Protein AF-A0A9K3GQM3-F1 (afdb_monomer)

Sequence (98 aa):
MAVIQATINTLLTQYQLSSGNMPSSLGRSQTKDTIVQWCHGAPGYIPLMCACVRVYPDQAERYISHAIKMAETVWERGLLRKGVGLCHGIAGNGYAFL

Solvent-accessible surface area (backbone atoms only — not comparable to full-atom values): 5222 Å² total; per-residue (Å²): 112,69,67,61,54,51,52,52,50,47,47,59,74,74,42,46,40,95,73,30,34,34,38,76,42,80,72,95,35,44,83,49,90,79,55,61,15,30,79,32,16,21,35,45,46,31,62,52,27,60,50,41,32,74,76,39,62,94,49,24,68,60,32,50,55,52,30,50,38,15,43,53,38,43,71,78,57,18,80,43,92,83,35,64,46,54,59,60,11,30,54,24,32,53,59,48,80,112

Radius of gyration: 13.01 Å; Cα contacts (8 Å, |Δi|>4): 149; chains: 1; bounding box: 33×20×37 Å

InterPro domains:
  IPR007822 Lanthionine synthetase C-like [PF05147] (3-98)
  IPR007822 Lanthionine synthetase C-like [PR01950] (35-55)
  IPR007822 Lanthionine synthetase C-like [PR01950] (84-97)
  IPR012341 Six-hairpin glycosidase-like superfamily [G3DSA:1.50.10.10] (1-98)

Organism: NCBI:txid797122

Mean predicted aligned error: 2.32 Å

Structure (mmCIF, N/CA/C/O backbone):
data_AF-A0A9K3GQM3-F1
#
_entry.id   AF-A0A9K3GQM3-F1
#
loop_
_atom_site.group_PDB
_atom_site.id
_atom_site.type_symbol
_atom_site.label_atom_id
_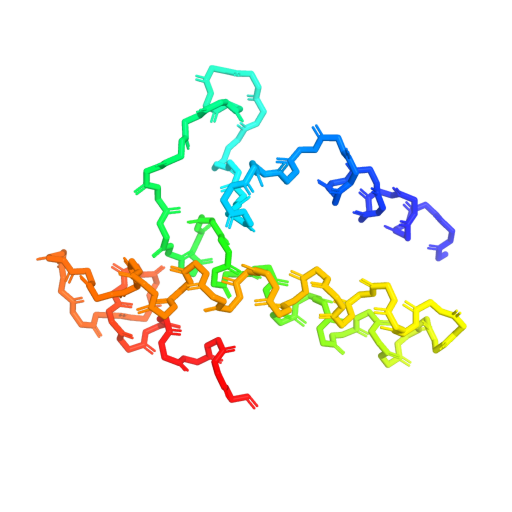atom_site.label_alt_id
_atom_site.label_comp_id
_atom_site.label_asym_id
_atom_site.label_entity_id
_ato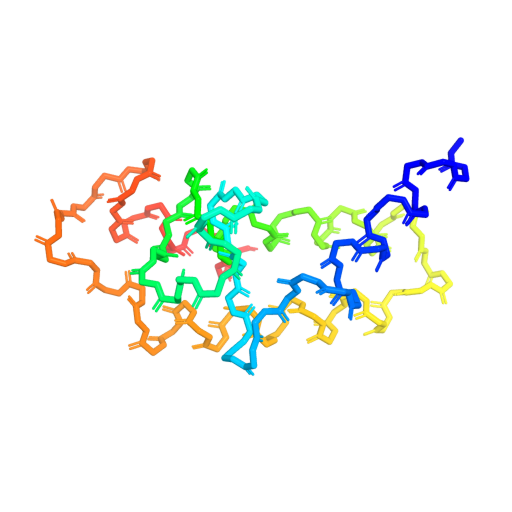m_site.label_seq_id
_atom_site.pdbx_PDB_ins_code
_atom_site.Cartn_x
_atom_site.Cartn_y
_atom_site.Cartn_z
_atom_site.occupancy
_atom_site.B_iso_or_equiv
_atom_site.auth_seq_id
_atom_site.auth_comp_id
_atom_site.auth_asym_id
_atom_site.auth_atom_id
_atom_site.pdbx_PDB_model_num
ATOM 1 N N . MET A 1 1 ? -8.650 -9.209 18.532 1.00 65.62 1 MET A N 1
ATOM 2 C CA . MET A 1 1 ? -8.624 -8.157 17.488 1.00 65.62 1 MET A CA 1
ATOM 3 C C . MET A 1 1 ? -7.638 -7.022 17.772 1.00 65.62 1 MET A C 1
ATOM 5 O O . MET A 1 1 ? -7.033 -6.559 16.815 1.00 65.62 1 MET A O 1
ATOM 9 N N . ALA A 1 2 ? -7.408 -6.614 19.030 1.00 86.19 2 ALA A N 1
ATOM 10 C CA . ALA A 1 2 ? -6.502 -5.501 19.361 1.00 86.19 2 ALA A CA 1
ATOM 11 C C . ALA A 1 2 ? -5.066 -5.650 18.812 1.00 86.19 2 ALA A C 1
ATOM 13 O O . ALA A 1 2 ? -4.523 -4.697 18.265 1.00 86.19 2 ALA A O 1
ATOM 14 N N . VAL A 1 3 ? -4.475 -6.851 18.883 1.00 96.94 3 VAL A N 1
ATOM 15 C CA . VAL A 1 3 ? -3.113 -7.097 18.363 1.00 96.94 3 VAL A CA 1
ATOM 16 C C . VAL A 1 3 ? -3.032 -6.870 16.851 1.00 96.94 3 VAL A C 1
ATOM 18 O O . VAL A 1 3 ? -2.102 -6.226 16.388 1.00 96.94 3 VAL A O 1
ATOM 21 N N . ILE A 1 4 ? -4.035 -7.326 16.090 1.00 97.38 4 ILE A N 1
ATOM 22 C CA . ILE A 1 4 ? -4.081 -7.159 14.627 1.00 97.38 4 ILE A CA 1
ATOM 23 C C . ILE A 1 4 ? -4.104 -5.670 14.267 1.00 97.38 4 ILE A C 1
ATOM 25 O O . ILE A 1 4 ? -3.289 -5.211 13.470 1.00 97.38 4 ILE A O 1
ATOM 29 N N . GLN A 1 5 ? -4.996 -4.905 14.900 1.00 97.19 5 GLN A N 1
ATOM 30 C CA . GLN A 1 5 ? -5.112 -3.469 14.657 1.00 97.19 5 GLN A CA 1
ATOM 31 C C . GLN A 1 5 ? -3.838 -2.720 15.060 1.00 97.19 5 GLN A C 1
ATOM 33 O O . GLN A 1 5 ? -3.380 -1.845 14.328 1.00 97.19 5 GLN A O 1
ATOM 38 N N . ALA A 1 6 ? -3.233 -3.085 16.194 1.00 97.94 6 ALA A N 1
ATOM 39 C CA . ALA A 1 6 ? -1.973 -2.508 16.643 1.00 97.94 6 ALA A CA 1
ATOM 40 C C . ALA A 1 6 ? -0.846 -2.764 15.631 1.00 97.94 6 ALA A C 1
ATOM 42 O O . ALA A 1 6 ? -0.146 -1.826 15.262 1.00 97.94 6 ALA A O 1
ATOM 43 N N . THR A 1 7 ? -0.720 -3.991 15.111 1.00 98.12 7 THR A N 1
ATOM 44 C CA . THR A 1 7 ? 0.261 -4.322 14.067 1.00 98.12 7 THR A CA 1
ATOM 45 C C . THR A 1 7 ? 0.045 -3.495 12.802 1.00 98.12 7 THR A C 1
ATOM 47 O O . THR A 1 7 ? 1.001 -2.926 12.281 1.00 98.12 7 THR A O 1
ATOM 50 N N . ILE A 1 8 ? -1.197 -3.378 12.322 1.00 98.25 8 ILE A N 1
ATOM 51 C CA . ILE A 1 8 ? -1.520 -2.562 11.142 1.00 98.25 8 ILE A CA 1
ATOM 52 C C . ILE A 1 8 ? -1.156 -1.098 11.397 1.00 98.25 8 ILE A C 1
ATOM 54 O O . ILE A 1 8 ? -0.495 -0.470 10.575 1.00 98.25 8 ILE A O 1
ATOM 58 N N . ASN A 1 9 ? -1.512 -0.566 12.563 1.00 98.12 9 ASN A N 1
ATOM 59 C CA . ASN A 1 9 ? -1.202 0.811 12.924 1.00 98.12 9 ASN A CA 1
ATOM 60 C C . ASN A 1 9 ? 0.311 1.059 12.983 1.00 98.12 9 ASN A C 1
ATOM 62 O O . ASN A 1 9 ? 0.757 2.092 12.494 1.00 98.12 9 ASN A O 1
ATOM 66 N N . THR A 1 10 ? 1.100 0.116 13.504 1.00 97.88 10 THR A N 1
ATOM 67 C CA . THR A 1 10 ? 2.568 0.177 13.462 1.00 97.88 10 THR A CA 1
ATOM 68 C C . THR A 1 10 ? 3.095 0.180 12.026 1.00 97.88 10 THR A C 1
ATOM 70 O O . THR A 1 10 ? 3.973 0.982 11.713 1.00 97.88 10 THR A O 1
ATOM 73 N N . LEU A 1 11 ? 2.544 -0.660 11.138 1.00 97.62 11 LEU A N 1
ATOM 74 C CA . LEU A 1 11 ? 2.903 -0.654 9.714 1.00 97.62 11 LEU A CA 1
ATOM 75 C C . LEU A 1 11 ? 2.699 0.726 9.085 1.00 97.62 11 LEU A C 1
ATOM 77 O O . LEU A 1 11 ? 3.593 1.232 8.410 1.00 97.62 11 LEU A O 1
ATOM 81 N N . LEU A 1 12 ? 1.558 1.353 9.357 1.00 97.94 12 LEU A N 1
ATOM 82 C CA . LEU A 1 12 ? 1.199 2.640 8.771 1.00 97.94 12 LEU A CA 1
ATOM 83 C C . LEU A 1 12 ? 1.996 3.817 9.345 1.00 97.94 12 LEU A C 1
ATOM 85 O O . LEU A 1 12 ? 2.360 4.718 8.597 1.00 97.94 12 LEU A O 1
ATOM 89 N N . THR A 1 13 ? 2.283 3.833 10.650 1.00 96.88 13 THR A N 1
ATOM 90 C CA . THR A 1 13 ? 2.940 4.990 11.286 1.00 96.88 13 THR A CA 1
ATOM 91 C C . THR A 1 13 ? 4.458 4.927 11.274 1.00 96.88 13 THR A C 1
ATOM 93 O O . THR A 1 13 ? 5.094 5.976 11.259 1.00 96.88 13 THR A O 1
ATOM 96 N N . GLN A 1 14 ? 5.049 3.730 11.303 1.00 96.62 14 GLN A N 1
ATOM 97 C CA . GLN A 1 14 ? 6.505 3.578 11.395 1.00 96.62 14 GLN A CA 1
ATOM 98 C C . GLN A 1 14 ? 7.160 3.211 10.065 1.00 96.62 14 GLN A C 1
ATOM 100 O O . GLN A 1 14 ? 8.352 3.464 9.888 1.00 96.62 14 GLN A O 1
ATOM 105 N N . TYR A 1 15 ? 6.413 2.587 9.149 1.00 97.50 15 TYR A N 1
ATOM 106 C CA . TYR A 1 15 ? 7.003 1.963 7.964 1.00 97.50 15 TYR A CA 1
ATOM 107 C C . TYR A 1 15 ? 6.417 2.439 6.635 1.00 97.50 15 TYR A C 1
ATOM 109 O O . TYR A 1 15 ? 7.013 2.136 5.602 1.00 97.50 15 TYR A O 1
ATOM 117 N N . GLN A 1 16 ? 5.316 3.198 6.620 1.00 98.19 16 GLN A N 1
ATOM 118 C CA . GLN A 1 16 ? 4.879 3.840 5.382 1.00 98.19 16 GLN A CA 1
ATOM 119 C C . GLN A 1 16 ? 5.913 4.879 4.945 1.00 98.19 16 GLN A C 1
ATOM 121 O O . GLN A 1 16 ? 6.337 5.739 5.719 1.00 98.19 16 GLN A O 1
ATOM 126 N N . LEU A 1 17 ? 6.322 4.790 3.684 1.00 98.12 17 LEU A N 1
ATOM 127 C CA . LEU A 1 17 ? 7.317 5.675 3.102 1.00 98.12 17 LEU A CA 1
ATOM 128 C C . LEU A 1 17 ? 6.720 7.068 2.877 1.00 98.12 17 LEU A C 1
ATOM 130 O O . LEU A 1 17 ? 5.501 7.249 2.790 1.00 98.12 17 LEU A O 1
ATOM 134 N N . SER A 1 18 ? 7.585 8.075 2.752 1.00 97.00 18 SER A N 1
ATOM 135 C CA . SER A 1 18 ? 7.155 9.461 2.531 1.00 97.00 18 SER A CA 1
ATOM 136 C C . SER A 1 18 ? 6.282 9.611 1.283 1.00 97.00 18 SER A C 1
ATOM 138 O O . SER A 1 18 ? 5.314 10.366 1.336 1.00 97.00 18 SER A O 1
ATOM 140 N N . SER A 1 19 ? 6.549 8.828 0.231 1.00 97.81 19 SER A N 1
ATOM 141 C CA . SER A 1 19 ? 5.741 8.754 -0.995 1.00 97.81 19 SER A CA 1
ATOM 142 C C . SER A 1 19 ? 4.323 8.221 -0.794 1.00 97.81 19 SER A C 1
ATOM 144 O O . SER A 1 19 ? 3.458 8.504 -1.607 1.00 97.81 19 SER A O 1
ATOM 146 N N . GLY A 1 20 ? 4.067 7.462 0.275 1.00 98.06 20 GLY A N 1
ATOM 147 C CA . GLY A 1 20 ? 2.837 6.683 0.442 1.00 98.06 20 GLY A CA 1
ATOM 148 C C . GLY A 1 20 ? 3.013 5.192 0.170 1.00 98.06 20 GLY A C 1
ATOM 149 O O . GLY A 1 20 ? 2.168 4.402 0.592 1.00 98.06 20 GLY A O 1
ATOM 150 N N . ASN A 1 21 ? 4.121 4.793 -0.460 1.00 98.56 21 ASN A N 1
ATOM 151 C CA . ASN A 1 21 ? 4.444 3.393 -0.713 1.00 98.56 21 ASN A CA 1
ATOM 152 C C . ASN A 1 21 ? 4.792 2.617 0.575 1.00 98.56 21 ASN A C 1
ATOM 154 O O . ASN A 1 21 ? 5.011 3.201 1.638 1.00 98.56 21 ASN A O 1
ATOM 158 N N . MET A 1 22 ? 4.896 1.290 0.466 1.00 98.31 22 MET A N 1
ATOM 159 C CA . MET A 1 22 ? 5.328 0.398 1.547 1.00 98.31 22 MET A CA 1
ATOM 160 C C . MET A 1 22 ? 6.622 -0.340 1.170 1.00 98.31 22 MET A C 1
ATOM 162 O O . MET A 1 22 ? 6.777 -0.743 0.013 1.00 98.31 22 MET A O 1
ATOM 166 N N . PRO A 1 23 ? 7.550 -0.564 2.119 1.00 97.62 23 PRO A N 1
ATOM 167 C CA . PRO A 1 23 ? 8.740 -1.363 1.863 1.00 97.62 23 PRO A CA 1
ATOM 168 C C . PRO A 1 23 ? 8.373 -2.833 1.637 1.00 97.62 23 PRO A C 1
ATOM 170 O O . PRO A 1 23 ? 7.412 -3.347 2.207 1.00 97.62 23 PRO A O 1
ATOM 173 N N . SER A 1 24 ? 9.178 -3.543 0.846 1.00 96.62 24 SER A N 1
ATOM 174 C CA . SER A 1 24 ? 8.974 -4.981 0.616 1.00 96.62 24 SER A CA 1
ATOM 175 C C . SER A 1 24 ? 9.299 -5.842 1.837 1.00 96.62 24 SER A C 1
ATOM 177 O O . SER A 1 24 ? 8.760 -6.936 1.981 1.00 96.62 24 SER A O 1
ATOM 179 N N . SER A 1 25 ? 10.192 -5.368 2.706 1.00 96.12 25 SER A N 1
ATOM 180 C CA . SER A 1 25 ? 10.557 -6.015 3.962 1.00 96.12 25 SER A CA 1
ATOM 181 C C . SER A 1 25 ? 11.224 -5.027 4.919 1.00 96.12 25 SER A C 1
ATOM 183 O O . SER A 1 25 ? 11.775 -4.002 4.505 1.00 96.12 25 SER A O 1
ATOM 185 N N . LEU A 1 26 ? 11.195 -5.348 6.214 1.00 94.94 26 LEU A N 1
ATOM 186 C CA . LEU A 1 26 ? 11.925 -4.600 7.239 1.00 94.94 26 LEU A CA 1
ATOM 187 C C . LEU A 1 26 ? 13.437 -4.886 7.163 1.00 94.94 26 LEU A C 1
ATOM 189 O O . LEU A 1 26 ? 13.876 -5.902 6.619 1.00 94.94 26 LEU A O 1
ATOM 193 N N . GLY A 1 27 ? 14.252 -3.977 7.702 1.00 93.94 27 GLY A N 1
ATOM 194 C CA . GLY A 1 27 ? 15.711 -4.058 7.626 1.00 93.94 27 GLY A CA 1
ATOM 195 C C . GLY A 1 27 ? 16.256 -3.452 6.332 1.00 93.94 27 GLY A C 1
ATOM 196 O O . GLY A 1 27 ? 16.029 -2.281 6.043 1.00 93.94 27 GLY A O 1
ATOM 197 N N . ARG A 1 28 ? 16.988 -4.234 5.526 1.00 92.12 28 ARG A N 1
ATOM 198 C CA . ARG A 1 28 ? 17.741 -3.710 4.361 1.00 92.12 28 ARG A CA 1
ATOM 199 C C . ARG A 1 28 ? 16.878 -3.050 3.277 1.00 92.12 28 ARG A C 1
ATOM 201 O O . ARG A 1 28 ? 17.406 -2.275 2.480 1.00 92.12 28 ARG A O 1
ATOM 208 N N . SER A 1 29 ? 15.594 -3.390 3.205 1.00 92.25 29 SER A N 1
ATOM 209 C CA . SER A 1 29 ? 14.657 -2.849 2.212 1.00 92.25 29 SER A CA 1
ATOM 210 C C . SER A 1 29 ? 13.730 -1.778 2.784 1.00 92.25 29 SER A C 1
ATOM 212 O O . SER A 1 29 ? 12.933 -1.222 2.035 1.00 92.25 29 SER A O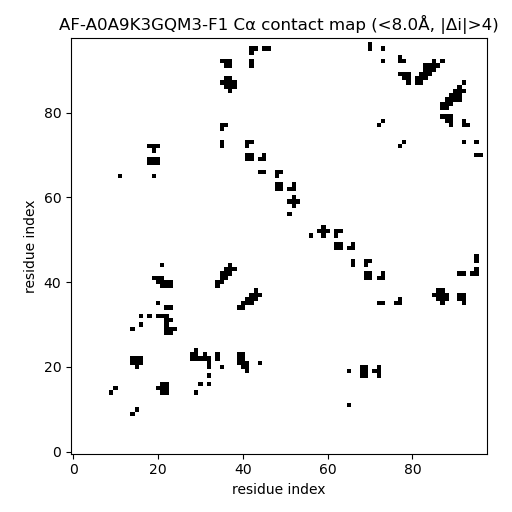 1
ATOM 214 N N . GLN A 1 30 ? 13.846 -1.455 4.075 1.00 94.56 30 GLN A N 1
ATOM 215 C CA . GLN A 1 30 ? 12.897 -0.593 4.779 1.00 94.56 30 GLN A CA 1
ATOM 216 C C . GLN A 1 30 ? 12.818 0.819 4.196 1.00 94.56 30 GLN A C 1
ATOM 218 O O . GLN A 1 30 ? 11.763 1.431 4.241 1.00 94.56 30 GLN A O 1
ATOM 223 N N . THR A 1 31 ? 13.915 1.329 3.636 1.00 95.00 31 THR A N 1
ATOM 224 C CA . THR A 1 31 ? 13.979 2.656 3.004 1.00 95.00 31 THR A CA 1
ATOM 225 C C . THR A 1 31 ? 13.944 2.592 1.475 1.00 95.00 31 THR A C 1
ATOM 227 O O . THR A 1 31 ? 14.059 3.620 0.809 1.00 95.00 31 THR A O 1
ATOM 230 N N . LYS A 1 32 ? 13.809 1.395 0.885 1.00 96.56 32 LYS A N 1
ATOM 231 C CA . LYS A 1 32 ? 13.835 1.217 -0.570 1.00 96.56 32 LYS A CA 1
ATOM 232 C C . LYS A 1 32 ? 12.458 1.462 -1.168 1.00 96.56 32 LYS A C 1
ATOM 234 O O . LYS A 1 32 ? 11.623 0.563 -1.228 1.00 96.56 32 LYS A O 1
ATOM 239 N N . ASP A 1 33 ? 12.270 2.664 -1.691 1.00 97.62 33 ASP A N 1
ATOM 240 C CA . ASP A 1 33 ? 11.039 3.056 -2.367 1.00 97.62 33 ASP A CA 1
ATOM 241 C C . ASP A 1 33 ? 11.084 2.792 -3.880 1.00 97.62 33 ASP A C 1
ATOM 243 O O . ASP A 1 33 ? 11.169 3.713 -4.691 1.00 97.62 33 ASP A O 1
ATOM 247 N N . THR A 1 34 ? 11.061 1.526 -4.291 1.00 95.88 34 THR A N 1
ATOM 248 C CA . THR A 1 34 ? 11.180 1.179 -5.721 1.00 95.88 34 THR A CA 1
ATOM 249 C C . THR A 1 34 ? 10.105 0.232 -6.235 1.00 95.88 34 THR A C 1
ATOM 251 O O . THR A 1 34 ? 9.848 0.213 -7.438 1.00 95.88 34 THR A O 1
ATOM 254 N N . ILE A 1 35 ? 9.460 -0.543 -5.360 1.00 97.62 35 ILE A N 1
ATOM 255 C CA . ILE A 1 35 ? 8.525 -1.596 -5.763 1.00 97.62 35 ILE A CA 1
ATOM 256 C C . ILE A 1 35 ? 7.091 -1.118 -5.526 1.00 97.62 35 ILE A C 1
ATOM 258 O O . ILE A 1 35 ? 6.703 -0.862 -4.392 1.00 97.62 35 ILE A O 1
ATOM 262 N N . VAL A 1 36 ? 6.320 -0.986 -6.607 1.00 98.50 36 VAL A N 1
ATOM 263 C CA . VAL A 1 36 ? 4.892 -0.623 -6.589 1.00 98.50 36 VAL A CA 1
ATOM 264 C C . VAL A 1 36 ? 4.124 -1.771 -7.239 1.00 98.50 36 VAL A C 1
ATOM 266 O O . VAL A 1 36 ? 3.801 -1.725 -8.423 1.00 98.50 36 VAL A O 1
ATOM 269 N N . GLN A 1 37 ? 3.964 -2.876 -6.510 1.00 98.56 37 GLN A N 1
ATOM 270 C CA . GLN A 1 37 ? 3.404 -4.136 -7.015 1.00 98.56 37 GLN A CA 1
ATOM 271 C C . GLN A 1 37 ? 2.405 -4.716 -6.009 1.00 98.56 37 GLN A C 1
ATOM 273 O O . GLN A 1 37 ? 2.534 -4.479 -4.811 1.00 98.56 37 GLN A O 1
ATOM 278 N N . TRP A 1 38 ? 1.451 -5.531 -6.469 1.00 98.38 38 TRP A N 1
ATOM 279 C CA . TRP A 1 38 ? 0.521 -6.240 -5.577 1.00 98.38 38 TRP A CA 1
ATOM 280 C C . TRP A 1 38 ? 1.255 -7.062 -4.513 1.00 98.38 38 TRP A C 1
ATOM 282 O O . TRP A 1 38 ? 0.929 -6.988 -3.334 1.00 98.38 38 TRP A O 1
ATOM 292 N N . CYS A 1 39 ? 2.276 -7.826 -4.909 1.00 98.06 39 CYS A N 1
ATOM 293 C CA . CYS A 1 39 ? 3.012 -8.656 -3.957 1.00 98.06 39 CYS A CA 1
ATOM 294 C C . CYS A 1 39 ? 3.883 -7.862 -2.973 1.00 98.06 39 CYS A C 1
ATOM 296 O O . CYS A 1 39 ? 4.146 -8.360 -1.883 1.00 98.06 39 CYS A O 1
ATOM 298 N N . HIS A 1 40 ? 4.341 -6.661 -3.340 1.00 97.88 40 HIS A N 1
ATOM 299 C CA . HIS A 1 40 ? 5.180 -5.816 -2.490 1.00 97.88 40 HIS A CA 1
ATOM 300 C C . HIS A 1 40 ? 4.963 -4.335 -2.830 1.00 97.88 40 HIS A C 1
ATOM 302 O O . HIS A 1 40 ? 5.279 -3.8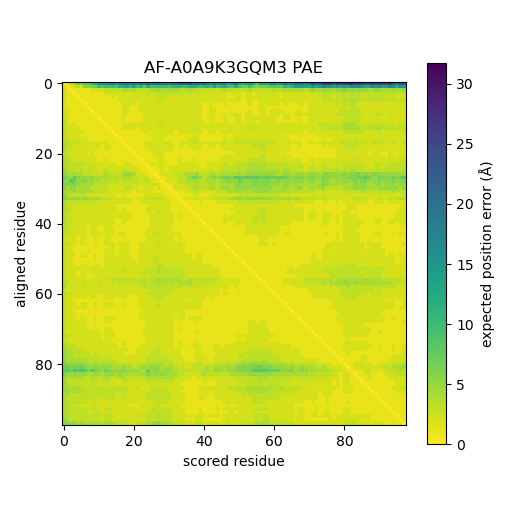96 -3.939 1.00 97.88 40 HIS A O 1
ATOM 308 N N . GLY A 1 41 ? 4.480 -3.566 -1.856 1.00 98.12 41 GLY A N 1
ATOM 309 C CA . GLY A 1 41 ? 4.245 -2.127 -1.980 1.00 98.12 41 GLY A CA 1
ATOM 310 C C . GLY A 1 41 ? 2.780 -1.734 -1.805 1.00 98.12 41 GLY A C 1
ATOM 311 O O . GLY A 1 41 ? 1.933 -2.550 -1.443 1.00 98.12 41 GLY A O 1
ATOM 312 N N . ALA A 1 42 ? 2.494 -0.461 -2.076 1.00 98.62 42 ALA A N 1
ATOM 313 C CA . ALA A 1 42 ? 1.178 0.161 -1.933 1.00 98.62 42 ALA A CA 1
ATOM 314 C C 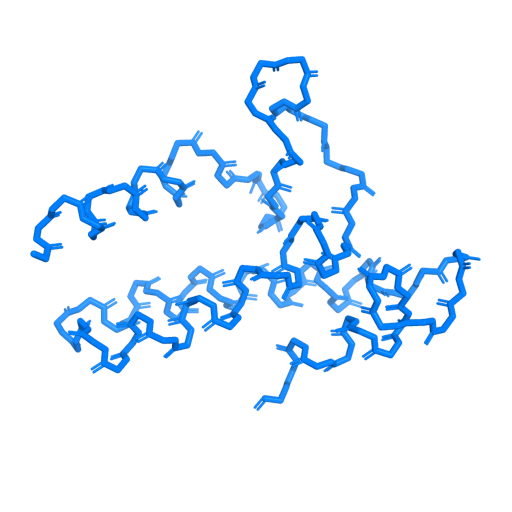. ALA A 1 42 ? 0.007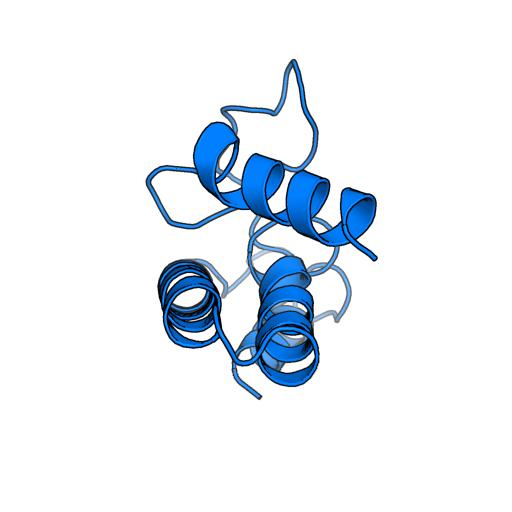 -0.642 -2.540 1.00 98.62 42 ALA A C 1
ATOM 316 O O . ALA A 1 42 ? -1.000 -0.785 -1.842 1.00 98.62 42 ALA A O 1
ATOM 317 N N . PRO A 1 43 ? 0.104 -1.221 -3.760 1.00 98.69 43 PRO A N 1
ATOM 318 C CA . PRO A 1 43 ? -1.037 -1.903 -4.373 1.00 98.69 43 PRO A CA 1
ATOM 319 C C . PRO A 1 43 ? -1.606 -3.048 -3.525 1.00 98.69 43 PRO A C 1
ATOM 321 O O . PRO A 1 43 ? -2.819 -3.212 -3.459 1.00 98.69 43 PRO A O 1
ATOM 324 N N . GLY A 1 44 ? -0.753 -3.812 -2.833 1.00 98.25 44 GLY A N 1
ATOM 325 C CA . GLY A 1 44 ? -1.198 -4.903 -1.957 1.00 98.25 44 GLY A CA 1
ATOM 326 C C . GLY A 1 44 ? -1.770 -4.438 -0.613 1.00 98.25 44 GLY A C 1
ATOM 327 O O . GLY A 1 44 ? -2.522 -5.173 0.025 1.00 98.25 44 GLY A O 1
ATOM 328 N N . TYR A 1 45 ? -1.440 -3.220 -0.175 1.00 98.50 45 TYR A N 1
ATOM 329 C CA . TYR A 1 45 ? -1.897 -2.668 1.105 1.00 98.50 45 TYR A CA 1
ATOM 330 C C . TYR A 1 45 ? -3.247 -1.951 1.010 1.00 98.50 45 TYR A C 1
ATOM 332 O O . TYR A 1 45 ? -3.970 -1.893 2.005 1.00 98.50 45 TYR A O 1
ATOM 340 N N . ILE A 1 46 ? -3.628 -1.440 -0.160 1.00 98.69 46 ILE A N 1
ATOM 341 C CA . ILE A 1 46 ? -4.910 -0.741 -0.336 1.00 98.69 46 ILE A CA 1
ATOM 342 C C . ILE A 1 46 ? -6.116 -1.644 0.004 1.00 98.69 46 ILE A C 1
ATOM 344 O O . ILE A 1 46 ? -6.945 -1.223 0.815 1.00 98.69 46 ILE A O 1
ATOM 348 N N . PRO A 1 47 ? -6.195 -2.912 -0.453 1.00 98.38 47 PRO A N 1
ATOM 349 C CA . PRO A 1 47 ? -7.266 -3.821 -0.035 1.00 98.38 47 PRO A CA 1
ATOM 350 C C . PRO A 1 47 ? -7.317 -4.059 1.482 1.00 98.38 47 PRO A C 1
ATOM 352 O O . PRO A 1 47 ? -8.404 -4.190 2.052 1.00 98.38 47 PRO A O 1
ATOM 355 N N . LEU A 1 48 ? -6.157 -4.076 2.154 1.00 98.31 48 LEU A N 1
ATOM 356 C CA . LEU A 1 48 ? -6.086 -4.160 3.614 1.00 98.31 48 LEU A CA 1
ATOM 357 C C . LEU A 1 48 ? -6.711 -2.916 4.259 1.00 98.31 48 LEU A C 1
ATOM 359 O O . LEU A 1 48 ? -7.477 -3.064 5.208 1.00 98.31 48 LEU A O 1
ATOM 363 N N . MET A 1 49 ? -6.453 -1.711 3.740 1.00 98.56 49 MET A N 1
ATOM 364 C CA . MET A 1 49 ? -7.088 -0.485 4.242 1.00 98.56 49 MET A CA 1
ATOM 365 C C . MET A 1 49 ? -8.606 -0.516 4.049 1.00 98.56 49 MET A C 1
ATOM 367 O O . MET A 1 49 ? -9.344 -0.254 4.997 1.00 98.56 49 MET A O 1
ATOM 371 N N . CYS A 1 50 ? -9.084 -0.938 2.875 1.00 98.25 50 CYS A N 1
ATOM 372 C CA . CYS A 1 50 ? -10.515 -1.105 2.609 1.00 98.25 50 CYS A CA 1
ATOM 373 C C . CYS A 1 50 ? -11.170 -2.107 3.576 1.00 98.25 50 CYS A C 1
ATOM 375 O O . CYS A 1 50 ? -12.294 -1.898 4.032 1.00 98.25 50 CYS A O 1
ATOM 377 N N . ALA A 1 51 ? -10.473 -3.193 3.929 1.00 98.25 51 ALA A N 1
ATOM 378 C CA . ALA A 1 51 ? -10.939 -4.125 4.953 1.00 98.25 51 ALA A CA 1
ATOM 379 C C . ALA A 1 51 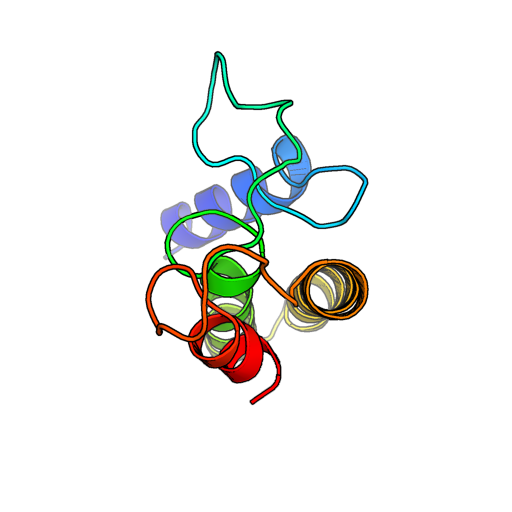? -10.949 -3.491 6.353 1.00 98.25 51 ALA A C 1
ATOM 381 O O . ALA A 1 51 ? -11.917 -3.672 7.090 1.00 98.25 51 ALA A O 1
ATOM 382 N N . CYS A 1 52 ? -9.923 -2.711 6.702 1.00 98.31 52 CYS A N 1
ATOM 383 C CA . CYS A 1 52 ? -9.839 -2.023 7.990 1.00 98.31 52 CYS A CA 1
ATOM 384 C C . CYS A 1 52 ? -10.980 -1.024 8.190 1.00 98.31 52 CYS A C 1
ATOM 386 O O . CYS A 1 52 ? -11.540 -0.991 9.276 1.00 98.31 52 CYS A O 1
ATOM 388 N N . VAL A 1 53 ? -11.391 -0.285 7.155 1.00 98.31 53 VAL A N 1
ATOM 389 C CA . VAL A 1 53 ? -12.550 0.630 7.223 1.00 98.31 53 VAL A CA 1
ATOM 390 C C . VAL A 1 53 ? -13.829 -0.102 7.644 1.00 98.31 53 VAL A C 1
ATOM 392 O O . VAL A 1 53 ? -14.611 0.423 8.430 1.00 98.31 53 VAL A O 1
ATOM 395 N N . ARG A 1 54 ? -14.034 -1.333 7.157 1.00 97.50 54 ARG A N 1
ATOM 396 C CA . ARG A 1 54 ? -15.212 -2.147 7.503 1.00 97.50 54 ARG A CA 1
ATOM 397 C C . ARG A 1 54 ? -15.132 -2.747 8.907 1.00 97.50 54 ARG A C 1
ATOM 399 O O . ARG A 1 54 ? -16.158 -2.899 9.557 1.00 97.50 54 ARG A O 1
ATOM 406 N N . VAL A 1 55 ? -13.934 -3.134 9.347 1.00 98.00 55 VAL A N 1
ATOM 407 C CA . VAL A 1 55 ? -13.718 -3.825 10.634 1.00 98.00 55 VAL A CA 1
ATOM 408 C C . VAL A 1 55 ? -13.543 -2.844 11.801 1.00 98.00 55 VAL A C 1
ATOM 410 O O . VAL A 1 55 ? -13.907 -3.170 12.927 1.00 98.00 55 VAL A O 1
ATOM 413 N N . TYR A 1 56 ? -13.014 -1.650 11.535 1.00 97.25 56 TYR A N 1
ATOM 414 C CA . TYR A 1 56 ? -12.671 -0.614 12.513 1.00 97.25 56 TYR A CA 1
ATOM 415 C C . TYR A 1 56 ? -13.279 0.739 12.093 1.00 97.25 56 TYR A C 1
ATOM 417 O O . TYR A 1 56 ? -12.549 1.659 11.703 1.00 97.25 56 TYR A O 1
ATOM 425 N N . PRO A 1 57 ? -14.620 0.867 12.109 1.00 96.81 57 PRO A N 1
ATOM 426 C CA . PRO A 1 57 ? -15.312 2.055 11.605 1.00 96.81 57 PRO A CA 1
ATOM 427 C C . PRO A 1 57 ? -14.955 3.337 12.374 1.00 96.81 57 PRO A C 1
ATOM 429 O O . PRO A 1 57 ? -14.976 4.421 11.801 1.00 96.81 57 PRO A O 1
ATOM 432 N N . ASP A 1 58 ? -14.559 3.216 13.642 1.00 97.38 58 ASP A N 1
ATOM 433 C CA . ASP A 1 58 ? -14.062 4.306 14.489 1.00 97.38 58 ASP A CA 1
ATOM 434 C C . ASP A 1 58 ? -12.741 4.918 13.988 1.00 97.38 58 ASP A C 1
ATOM 436 O O . ASP A 1 58 ? -12.439 6.068 14.291 1.00 97.38 58 ASP A O 1
ATOM 440 N N . GLN A 1 59 ? -11.963 4.176 13.192 1.00 97.25 59 GLN A N 1
ATOM 441 C CA . GLN A 1 59 ? -10.717 4.643 12.573 1.00 97.25 59 GLN A CA 1
ATOM 442 C C . GLN A 1 59 ? -10.799 4.703 11.042 1.00 97.25 59 GLN A C 1
ATOM 444 O O . GLN A 1 59 ? -9.768 4.777 10.368 1.00 97.25 59 GLN A O 1
ATOM 449 N N . ALA A 1 60 ? -12.009 4.696 10.475 1.00 98.31 60 ALA A N 1
ATOM 450 C CA . ALA A 1 60 ? -12.223 4.685 9.030 1.00 98.31 60 ALA A CA 1
ATOM 451 C C . ALA A 1 60 ? -11.476 5.819 8.311 1.00 98.31 60 ALA A C 1
ATOM 453 O O . ALA A 1 60 ? -10.741 5.555 7.362 1.00 98.31 60 ALA A O 1
ATOM 454 N N . GLU A 1 61 ? -11.593 7.059 8.793 1.00 98.50 61 GLU A N 1
ATOM 455 C CA . GLU A 1 61 ? -10.947 8.230 8.182 1.00 98.50 61 GLU A CA 1
ATOM 456 C C . GLU A 1 61 ? -9.420 8.081 8.113 1.00 98.50 61 GLU A C 1
ATOM 458 O O . GLU A 1 61 ? -8.794 8.381 7.092 1.00 98.50 61 GLU A O 1
ATOM 463 N N . ARG A 1 62 ? -8.815 7.526 9.168 1.00 98.19 62 ARG A N 1
ATOM 4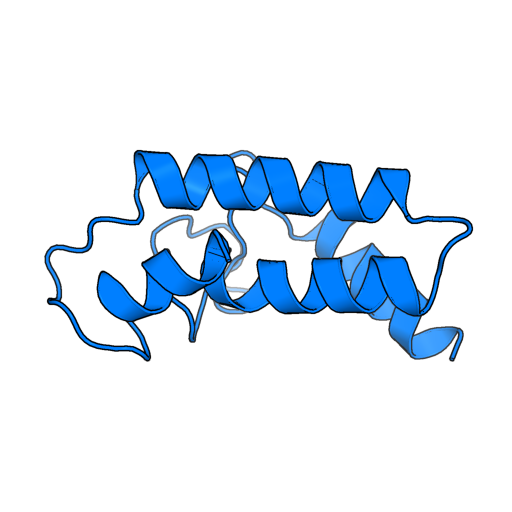64 C CA . ARG A 1 62 ? -7.377 7.253 9.220 1.00 98.19 62 ARG A CA 1
ATOM 465 C C . ARG A 1 62 ? -6.966 6.243 8.150 1.00 98.19 62 ARG A C 1
ATOM 467 O O . ARG A 1 62 ? -6.008 6.487 7.419 1.00 98.19 62 ARG A O 1
ATOM 474 N N . TYR A 1 63 ? -7.672 5.118 8.043 1.00 98.69 63 TYR A N 1
ATOM 475 C CA . TYR A 1 63 ? -7.353 4.092 7.044 1.00 98.69 63 TYR A CA 1
ATOM 476 C C . TYR A 1 63 ? -7.601 4.580 5.613 1.00 98.69 63 TYR A C 1
ATOM 478 O O . TYR A 1 63 ? -6.784 4.301 4.737 1.00 98.69 63 TYR A O 1
ATOM 486 N N . ILE A 1 64 ? -8.661 5.362 5.386 1.00 98.75 64 ILE A N 1
ATOM 487 C CA . ILE A 1 64 ? -8.938 6.008 4.094 1.00 98.75 64 ILE A CA 1
ATOM 488 C C . ILE A 1 64 ? -7.796 6.954 3.716 1.00 98.75 64 ILE A C 1
ATOM 490 O O . ILE A 1 64 ? -7.299 6.887 2.597 1.00 98.75 64 ILE A O 1
ATOM 494 N N . SER A 1 65 ? -7.315 7.770 4.656 1.00 98.62 65 SER A N 1
ATOM 495 C CA . SER A 1 65 ? -6.210 8.707 4.415 1.00 98.62 65 SER A CA 1
ATOM 496 C C . SER A 1 65 ? -4.931 7.987 3.971 1.00 98.62 65 SER A C 1
ATOM 498 O O . SER A 1 65 ? -4.281 8.393 3.007 1.00 98.62 65 SER A O 1
ATOM 500 N N . HIS A 1 66 ? -4.588 6.868 4.619 1.00 98.69 66 HIS A N 1
ATOM 501 C CA . HIS A 1 66 ? -3.457 6.039 4.196 1.00 98.69 66 HIS A CA 1
ATOM 502 C C . HIS A 1 66 ? -3.693 5.375 2.831 1.00 98.69 66 HIS A C 1
ATOM 504 O O . HIS A 1 66 ? -2.764 5.333 2.022 1.00 98.69 66 HIS A O 1
ATOM 510 N N . ALA A 1 67 ? -4.910 4.890 2.557 1.00 98.69 67 ALA A N 1
ATOM 511 C CA . ALA A 1 67 ? -5.269 4.281 1.276 1.00 98.69 67 ALA A CA 1
ATOM 512 C C . ALA A 1 67 ? -5.165 5.275 0.111 1.00 98.69 67 ALA A C 1
ATOM 514 O O . ALA A 1 67 ? -4.613 4.923 -0.926 1.00 98.69 67 ALA A O 1
ATOM 515 N N . ILE A 1 68 ? -5.628 6.516 0.293 1.00 98.75 68 ILE A N 1
ATOM 516 C CA . ILE A 1 68 ? -5.528 7.580 -0.717 1.00 98.75 68 ILE A CA 1
ATOM 517 C C . ILE A 1 68 ? -4.060 7.871 -1.028 1.00 98.75 68 ILE A C 1
ATOM 519 O O . ILE A 1 68 ? -3.665 7.831 -2.188 1.00 98.75 68 ILE A O 1
ATOM 523 N N . LYS A 1 69 ? -3.220 8.044 -0.001 1.00 98.69 69 LYS A N 1
ATOM 524 C CA . LYS A 1 69 ? -1.781 8.278 -0.189 1.00 98.69 69 LYS A CA 1
ATOM 525 C C . LYS A 1 69 ? -1.088 7.123 -0.930 1.00 98.69 69 LYS A C 1
ATOM 527 O O . LYS A 1 69 ? -0.205 7.325 -1.762 1.00 98.69 69 LYS A O 1
ATOM 532 N N . MET A 1 70 ? -1.485 5.884 -0.635 1.00 98.75 70 MET A N 1
ATOM 533 C CA . MET A 1 70 ? -1.027 4.709 -1.382 1.00 98.75 70 MET A CA 1
ATOM 534 C C . MET A 1 70 ? -1.521 4.750 -2.834 1.00 98.75 70 MET A C 1
ATOM 536 O O . MET A 1 70 ? -0.740 4.476 -3.741 1.00 98.75 70 MET A O 1
ATOM 540 N N . ALA A 1 71 ? -2.785 5.106 -3.069 1.00 98.75 71 ALA A N 1
ATOM 541 C CA . ALA A 1 71 ? -3.382 5.169 -4.399 1.00 98.75 71 ALA A CA 1
ATOM 542 C C . ALA A 1 71 ? -2.730 6.247 -5.276 1.00 98.75 71 ALA A C 1
ATOM 544 O O . ALA A 1 71 ? -2.481 5.984 -6.448 1.00 98.75 71 ALA A O 1
ATOM 545 N N . GLU A 1 72 ? -2.358 7.399 -4.712 1.00 98.75 72 GLU A N 1
ATOM 546 C CA . GLU A 1 72 ? -1.560 8.430 -5.393 1.00 98.75 72 GLU A CA 1
ATOM 547 C C . GLU A 1 72 ? -0.217 7.861 -5.879 1.00 98.75 72 GLU A C 1
ATOM 549 O O . GLU A 1 72 ? 0.127 7.999 -7.052 1.00 98.75 72 GLU A O 1
ATOM 554 N N . THR A 1 73 ? 0.491 7.096 -5.034 1.00 98.62 73 THR A N 1
ATOM 555 C CA . THR A 1 73 ? 1.706 6.374 -5.462 1.00 98.62 73 THR A CA 1
ATOM 556 C C . THR A 1 73 ? 1.417 5.414 -6.620 1.00 98.62 73 THR A C 1
ATOM 558 O O . THR A 1 73 ? 2.201 5.336 -7.570 1.00 98.62 73 THR A O 1
ATOM 561 N N . VAL A 1 74 ? 0.327 4.640 -6.548 1.00 98.75 74 VAL A N 1
ATOM 562 C CA . VAL A 1 74 ? -0.039 3.706 -7.626 1.00 98.75 74 VAL A CA 1
ATOM 563 C C . VAL A 1 74 ? -0.383 4.466 -8.907 1.00 98.75 74 VAL A C 1
ATOM 565 O O . VAL A 1 74 ? -0.010 4.021 -9.988 1.00 98.75 74 VAL A O 1
ATOM 568 N N . TRP A 1 75 ? -1.028 5.623 -8.809 1.00 98.69 75 TRP A N 1
ATOM 569 C CA . TRP A 1 75 ? -1.366 6.453 -9.960 1.00 98.69 75 TRP A CA 1
ATOM 570 C C . TRP A 1 75 ? -0.111 6.992 -10.652 1.00 98.69 75 TRP A C 1
ATOM 572 O O . TRP A 1 75 ? 0.050 6.840 -11.861 1.00 98.69 75 TRP A O 1
ATOM 582 N N . GLU A 1 76 ? 0.826 7.540 -9.879 1.00 98.44 76 GLU A N 1
ATOM 583 C CA . GLU A 1 76 ? 2.054 8.134 -10.412 1.00 98.44 76 GLU A CA 1
ATOM 584 C C . GLU A 1 76 ? 3.048 7.093 -10.950 1.00 98.44 76 GLU A C 1
ATOM 586 O O . GLU A 1 76 ? 3.767 7.349 -11.918 1.00 98.44 76 GLU A O 1
ATOM 591 N N . ARG A 1 77 ? 3.140 5.919 -10.307 1.00 98.25 77 ARG A N 1
ATOM 592 C CA . ARG A 1 77 ? 4.253 4.964 -10.507 1.00 98.25 77 ARG A CA 1
ATOM 593 C C . ARG A 1 77 ? 3.812 3.531 -10.812 1.00 98.25 77 ARG A C 1
ATOM 595 O O . ARG A 1 77 ? 4.660 2.660 -11.013 1.00 98.25 77 ARG A O 1
ATOM 602 N N . GLY A 1 78 ? 2.510 3.255 -10.848 1.00 98.00 78 GLY A N 1
ATOM 603 C CA . GLY A 1 78 ? 1.950 1.911 -11.012 1.00 98.00 78 GLY A CA 1
ATOM 604 C C . GLY A 1 78 ? 1.937 1.385 -12.448 1.00 98.00 78 GLY A C 1
ATOM 605 O O . GLY A 1 78 ? 1.659 0.200 -12.646 1.00 98.00 78 GLY A O 1
ATOM 606 N N . LEU A 1 79 ? 2.283 2.209 -13.445 1.00 98.12 79 LEU A N 1
ATOM 607 C CA . LEU A 1 79 ? 2.501 1.763 -14.824 1.00 98.12 79 LEU A CA 1
ATOM 608 C C . LEU A 1 79 ? 3.872 1.086 -14.968 1.00 98.12 79 LEU A C 1
ATOM 610 O O . LEU A 1 79 ? 4.884 1.700 -15.307 1.00 98.12 79 LEU A O 1
ATOM 614 N N . LEU A 1 80 ? 3.911 -0.212 -14.674 1.00 97.62 80 LEU A N 1
ATOM 615 C CA . LEU A 1 80 ? 5.158 -0.966 -14.594 1.00 97.62 80 LEU A CA 1
ATOM 616 C C . LEU A 1 80 ? 5.708 -1.355 -15.969 1.00 97.62 80 LEU A C 1
ATOM 618 O O . LEU A 1 80 ? 5.050 -2.039 -16.749 1.00 97.62 80 LEU A O 1
ATOM 622 N N . ARG A 1 81 ? 7.001 -1.088 -16.192 1.00 96.31 81 ARG A N 1
ATOM 623 C CA . ARG A 1 81 ? 7.754 -1.622 -17.348 1.00 96.31 81 ARG A CA 1
ATOM 624 C C . ARG A 1 81 ? 7.864 -3.152 -17.350 1.00 96.31 81 ARG A C 1
ATOM 626 O O . ARG A 1 81 ? 8.160 -3.742 -18.380 1.00 96.31 81 ARG A O 1
ATOM 633 N N . LYS A 1 82 ? 7.649 -3.791 -16.193 1.00 94.19 82 LYS A N 1
ATOM 634 C CA . LYS A 1 82 ? 7.758 -5.247 -16.005 1.00 94.19 82 LYS A CA 1
ATOM 635 C C . LYS A 1 82 ? 6.688 -6.032 -16.776 1.00 94.19 82 LYS A C 1
ATOM 637 O O . LYS A 1 82 ? 6.910 -7.198 -17.081 1.00 94.19 82 LYS A O 1
ATOM 642 N N . GLY A 1 83 ? 5.548 -5.412 -17.083 1.00 95.56 83 GLY A N 1
ATOM 643 C CA . GLY A 1 83 ? 4.476 -6.020 -17.868 1.00 95.56 83 GLY A CA 1
ATOM 644 C C . GLY A 1 83 ? 3.094 -5.854 -17.240 1.00 95.56 83 GLY A C 1
ATOM 645 O O . GLY A 1 83 ? 2.885 -5.062 -16.322 1.00 95.56 83 GLY A O 1
ATOM 646 N N . VAL A 1 84 ? 2.135 -6.628 -17.747 1.00 97.62 84 VAL A N 1
ATOM 647 C CA . VAL A 1 84 ? 0.692 -6.442 -17.495 1.00 97.62 84 VAL A CA 1
ATOM 648 C C . VAL A 1 84 ? 0.080 -7.462 -16.527 1.00 97.62 84 VAL A C 1
ATOM 650 O O . VAL A 1 84 ? -1.131 -7.497 -16.374 1.00 97.62 84 VAL A O 1
ATOM 653 N N . GLY A 1 85 ? 0.885 -8.307 -15.876 1.00 98.12 85 GLY A N 1
ATOM 654 C CA . GLY A 1 85 ? 0.385 -9.361 -14.983 1.00 98.12 85 GLY A CA 1
ATOM 655 C C . GLY A 1 85 ? -0.285 -8.858 -13.693 1.00 98.12 85 GLY A C 1
ATOM 656 O O . GLY A 1 85 ? -0.235 -7.677 -13.356 1.00 98.12 85 GLY A O 1
ATOM 657 N N . LEU A 1 86 ? -0.875 -9.785 -12.932 1.00 98.12 86 LEU A N 1
ATOM 658 C CA . LEU A 1 86 ? -1.596 -9.472 -11.688 1.00 98.12 86 LEU A CA 1
ATOM 659 C C . LEU A 1 86 ? -0.682 -9.332 -10.460 1.00 98.12 86 LEU A C 1
ATOM 661 O O . LEU A 1 86 ? -0.856 -8.440 -9.646 1.00 98.12 86 LEU A O 1
ATOM 665 N N . CYS A 1 87 ? 0.326 -10.191 -10.309 1.00 98.38 87 CYS A N 1
ATOM 666 C CA . CYS A 1 87 ? 1.163 -10.188 -9.100 1.00 98.38 87 CYS A CA 1
ATOM 667 C C . CYS A 1 87 ? 2.076 -8.948 -9.006 1.00 98.38 87 CYS A C 1
ATOM 669 O O . CYS A 1 87 ? 2.357 -8.431 -7.927 1.00 98.38 87 CYS A O 1
ATOM 671 N N . HIS A 1 88 ? 2.569 -8.480 -10.150 1.00 97.94 88 HIS A N 1
ATOM 672 C CA . HIS A 1 88 ? 3.542 -7.392 -10.239 1.00 97.94 88 HIS A CA 1
ATOM 673 C C . HIS A 1 88 ? 3.534 -6.761 -11.635 1.00 97.94 88 HIS A C 1
ATOM 675 O O . HIS A 1 88 ? 4.570 -6.649 -12.296 1.00 97.94 88 HIS A O 1
ATOM 681 N N . GLY A 1 89 ? 2.344 -6.399 -12.103 1.00 98.12 89 GLY A N 1
ATOM 682 C CA . GLY A 1 89 ? 2.132 -5.758 -13.394 1.00 98.12 89 GLY A CA 1
ATOM 683 C C . GLY A 1 89 ? 1.000 -4.739 -13.344 1.00 98.12 89 GLY A C 1
ATOM 684 O O . GLY A 1 89 ? 0.348 -4.556 -12.316 1.00 98.12 89 GLY A O 1
ATOM 685 N N . ILE A 1 90 ? 0.787 -4.077 -14.480 1.00 98.44 90 ILE A N 1
ATOM 686 C CA . ILE A 1 90 ? -0.175 -2.976 -14.627 1.00 98.44 90 ILE A CA 1
ATOM 687 C C . ILE A 1 90 ? -1.596 -3.409 -14.244 1.00 98.44 90 ILE A C 1
ATOM 689 O O . ILE A 1 90 ? -2.264 -2.689 -13.508 1.00 98.44 90 ILE A O 1
ATOM 693 N N . ALA A 1 91 ? -2.047 -4.595 -14.676 1.00 98.25 91 ALA A N 1
ATOM 694 C CA . ALA A 1 91 ? -3.398 -5.063 -14.361 1.00 98.25 91 ALA A CA 1
ATOM 695 C C . ALA A 1 91 ? -3.599 -5.274 -12.854 1.00 98.25 91 ALA A C 1
ATOM 697 O O . ALA A 1 91 ? -4.624 -4.878 -12.310 1.00 98.25 91 ALA A O 1
ATOM 698 N N . GLY A 1 92 ? -2.605 -5.847 -12.169 1.00 98.31 92 GLY A N 1
ATOM 699 C CA . GLY A 1 92 ? -2.638 -6.018 -10.716 1.00 98.31 92 GLY A CA 1
ATOM 700 C C . GLY A 1 92 ? -2.703 -4.702 -9.957 1.00 98.31 92 GLY A C 1
ATOM 701 O O . GLY A 1 92 ? -3.474 -4.562 -9.015 1.00 98.31 92 GLY A O 1
ATOM 702 N N . ASN A 1 93 ? -1.927 -3.717 -10.404 1.00 98.62 93 ASN A N 1
ATOM 703 C CA . ASN A 1 93 ? -1.962 -2.378 -9.829 1.00 98.62 93 ASN A CA 1
ATOM 704 C C . ASN A 1 93 ? -3.301 -1.675 -10.091 1.00 98.62 93 ASN A C 1
ATOM 706 O O . ASN A 1 93 ? -3.766 -0.941 -9.229 1.00 98.62 93 ASN A O 1
ATOM 710 N N . GLY A 1 94 ? -3.951 -1.938 -11.228 1.00 98.31 94 GLY A N 1
ATOM 711 C CA . GLY A 1 94 ? -5.275 -1.395 -11.542 1.00 98.31 94 GLY A CA 1
ATOM 712 C C . GLY A 1 94 ? -6.359 -1.791 -10.534 1.00 98.31 94 GLY A C 1
ATOM 713 O O . GLY A 1 94 ? -7.214 -0.971 -10.216 1.00 98.31 94 GLY A O 1
ATOM 714 N N . TYR A 1 95 ? -6.283 -2.998 -9.960 1.00 98.12 95 TYR A N 1
ATOM 715 C CA . TYR A 1 95 ? -7.209 -3.435 -8.903 1.00 98.12 95 TYR A CA 1
ATOM 716 C C . TYR A 1 95 ? -7.126 -2.592 -7.628 1.00 98.12 95 TYR A C 1
ATOM 718 O O . TYR A 1 95 ? -8.054 -2.627 -6.832 1.00 98.12 95 TYR A O 1
ATOM 726 N N . ALA A 1 96 ? -6.051 -1.827 -7.424 1.00 97.50 96 ALA A N 1
ATOM 727 C CA . ALA A 1 96 ? -5.950 -0.924 -6.285 1.00 97.50 96 ALA A CA 1
ATOM 728 C C . ALA A 1 96 ? -6.942 0.255 -6.353 1.00 97.50 96 ALA A C 1
ATOM 730 O O . ALA A 1 96 ? -7.145 0.924 -5.345 1.00 97.50 96 ALA A O 1
ATOM 731 N N . PHE A 1 97 ? -7.536 0.523 -7.520 1.00 98.00 97 PHE A N 1
ATOM 732 C CA . PHE A 1 97 ? -8.507 1.603 -7.722 1.00 98.00 97 PHE A CA 1
ATOM 733 C C . PHE A 1 97 ? -9.971 1.139 -7.703 1.00 98.00 97 PHE A C 1
ATOM 735 O O . PHE A 1 97 ? -10.861 1.978 -7.842 1.00 98.00 97 PHE A O 1
ATOM 742 N N . LEU A 1 98 ? -10.218 -0.169 -7.576 1.00 95.75 98 LEU A N 1
ATOM 743 C CA . LEU A 1 98 ? -11.554 -0.773 -7.527 1.00 95.75 98 LEU A CA 1
ATOM 744 C C . LEU A 1 98 ? -11.977 -1.037 -6.078 1.00 95.75 98 LEU A C 1
ATOM 746 O O . LEU A 1 98 ? -13.172 -0.826 -5.780 1.00 95.75 98 LEU A O 1
#

Secondary structure (DSSP, 8-state):
-HHHHHHHHHIIIII--TTS---SSSSTTTT-----SSSSSHHHHHHHHHHHHHH-GGGHHHHHHHHHHHHHHHHHH-S-TT-S-TTTSHHHHHGGG-

pLDDT: mea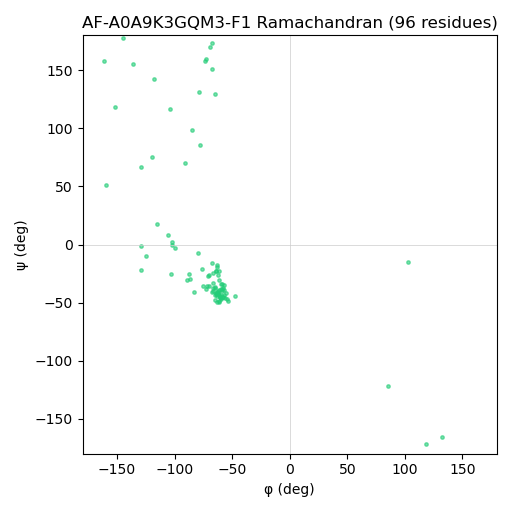n 97.21, std 3.65, range [65.62, 98.75]

Foldseek 3Di:
DVVVVVVVVCQQPPQQAPQLKGFQDPDPRSHPPDALWCNGMLLVCLVVLVVCCVVPVVCNVVSVVSLVSSLSCCVVPVQDPVDCDQGRHNVVSVVSVD